Protein AF-A0A0S4XN38-F1 (afdb_monomer)

pLDDT: mean 82.98, std 20.5, range [37.0, 98.81]

Radius of gyration: 30.15 Å; Cα contacts (8 Å, |Δi|>4): 185; chains: 1; bounding box: 100×35×52 Å

Secondary structure (DSSP, 8-state):
----------------S--------------------GGGG----SSEE-HHHHHHHHHHHHHHHHHHHT--EEE-PPPTT--EEPBSS--EEEEPPGGG--SS-EEEEEESSBS--SGGGSSEEEEEEEEEPP-

Foldseek 3Di:
DDDDDPDDDDDDDDDDDDPDDDDDPPPPPPPPVPPPPVQVVQPDDQWWHGQVVQQVQQQVVVVVVCVVPVFAKDWDTFDPPDTATAAPDDWDKDWDDVVVVDPATWIKIKHCAGPDPPPVRRIDITTTGMDGDDD

Nearest PDB structures (foldseek):
  3ggr-assembly1_B  TM=5.713E-01  e=3.053E+00  Homo sapiens

Solvent-accessible surface area (backbone atoms only — not comparable to full-atom values): 8642 Å² total; per-residue (Å²): 135,90,80,83,82,88,77,89,87,80,90,82,84,80,87,90,89,87,86,87,84,91,83,80,82,78,79,78,78,76,77,73,77,74,80,66,60,81,52,74,78,35,58,60,53,95,60,36,44,19,60,34,60,51,32,51,53,44,38,54,52,38,52,51,51,20,69,75,66,78,48,55,61,44,59,47,71,49,64,85,87,68,82,49,52,17,55,76,53,78,76,44,75,46,77,48,63,74,88,73,70,59,91,60,60,32,32,29,37,30,30,82,39,28,74,42,84,53,77,83,48,22,34,53,74,43,65,26,41,45,46,72,61,84,130

Sequence (135 aa):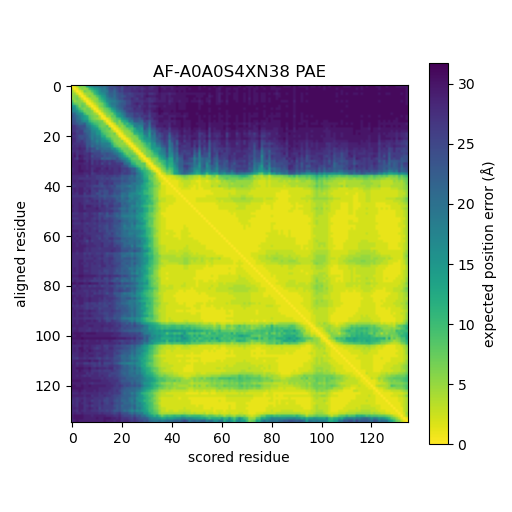
MLNLLKILQSNKTPSFLSALILLFSHSTICFSEDITDPINQWHSTTTIHGLYEIREEARKFIANQNSANHTKWVALDPNYKIIVPRCTVPLKVKWGPKSYGISQKSVLVYCTKSISTNNELKGWDVAVPVIPTKK

Mean predicted aligned error: 12.72 Å

Organism: NCBI:txid497650

Structure (mmCIF, N/CA/C/O backbone):
data_AF-A0A0S4XN38-F1
#
_entry.id   AF-A0A0S4XN38-F1
#
loop_
_atom_site.group_PDB
_atom_site.id
_atom_site.type_symbol
_atom_site.label_atom_id
_atom_site.label_alt_id
_atom_site.label_comp_id
_atom_site.label_asym_id
_atom_site.label_entity_id
_atom_site.label_seq_id
_atom_site.pdbx_PDB_ins_code
_atom_site.Cartn_x
_atom_site.Cartn_y
_atom_site.Cartn_z
_atom_site.occupancy
_atom_site.B_iso_or_equiv
_atom_site.auth_seq_id
_atom_site.auth_comp_id
_atom_site.auth_asym_id
_atom_site.auth_atom_id
_atom_site.pdbx_PDB_model_num
ATOM 1 N N . MET A 1 1 ? -80.567 -13.150 -5.066 1.00 37.31 1 MET A N 1
ATOM 2 C CA . MET A 1 1 ? -80.888 -14.224 -6.033 1.00 37.31 1 MET A CA 1
ATOM 3 C C . MET A 1 1 ? -80.381 -13.780 -7.396 1.00 37.31 1 MET A C 1
ATOM 5 O O . MET A 1 1 ? -80.858 -12.778 -7.897 1.00 37.31 1 MET A O 1
ATOM 9 N N . LEU A 1 2 ? -79.180 -14.231 -7.763 1.00 37.38 2 LEU A N 1
ATOM 10 C CA . LEU A 1 2 ? -78.930 -15.256 -8.795 1.00 37.38 2 LEU A CA 1
ATOM 11 C C . LEU A 1 2 ? -79.244 -14.795 -10.229 1.00 37.38 2 LEU A C 1
ATOM 13 O O . LEU A 1 2 ? -80.391 -14.832 -10.652 1.00 37.38 2 LEU A O 1
ATOM 17 N N . ASN A 1 3 ? -78.201 -14.407 -10.965 1.00 41.81 3 ASN A N 1
ATOM 18 C CA . ASN A 1 3 ? -77.666 -15.113 -12.146 1.00 41.81 3 ASN A CA 1
ATOM 19 C C . ASN A 1 3 ? -76.861 -14.110 -12.980 1.00 41.81 3 ASN A C 1
ATOM 21 O O . ASN A 1 3 ? -77.390 -13.126 -13.481 1.00 41.81 3 ASN A O 1
ATOM 25 N N . LEU A 1 4 ? -75.533 -14.191 -12.941 1.00 37.00 4 LEU A N 1
ATOM 26 C CA . LEU A 1 4 ? -74.716 -14.995 -13.859 1.00 37.00 4 LEU A CA 1
ATOM 27 C C . LEU A 1 4 ? -75.023 -14.737 -15.344 1.00 37.00 4 LEU A C 1
ATOM 29 O O . LEU A 1 4 ? -76.027 -15.185 -15.882 1.00 37.00 4 LEU A O 1
ATOM 33 N N . LEU A 1 5 ? -74.026 -14.124 -15.984 1.00 38.03 5 LEU A N 1
ATOM 34 C CA . LEU A 1 5 ? -73.566 -14.408 -17.340 1.00 38.03 5 LEU A CA 1
ATOM 35 C C . LEU A 1 5 ? -74.579 -14.260 -18.489 1.00 38.03 5 LEU A C 1
ATOM 37 O O . LEU A 1 5 ? -75.231 -15.209 -18.912 1.00 38.03 5 LEU A O 1
ATOM 41 N N . LYS A 1 6 ? -74.477 -13.123 -19.182 1.00 44.28 6 LYS A N 1
ATOM 42 C CA . LYS A 1 6 ? -74.342 -13.153 -20.645 1.00 44.28 6 LYS A CA 1
ATOM 43 C C . LYS A 1 6 ? -72.948 -12.662 -21.008 1.00 44.28 6 LYS A C 1
ATOM 45 O O . LYS A 1 6 ? -72.694 -11.481 -21.205 1.00 44.28 6 LYS A O 1
ATOM 50 N N . ILE A 1 7 ? -72.037 -13.623 -20.985 1.00 44.47 7 ILE A N 1
ATOM 51 C CA . ILE A 1 7 ? -70.708 -13.544 -21.570 1.00 44.47 7 ILE A CA 1
ATOM 52 C C . ILE A 1 7 ? -70.858 -13.659 -23.100 1.00 44.47 7 ILE A C 1
ATOM 54 O O . ILE A 1 7 ? -71.577 -14.529 -23.579 1.00 44.47 7 ILE A O 1
ATOM 58 N N . LEU A 1 8 ? -70.102 -12.810 -23.806 1.00 40.78 8 LEU A N 1
ATOM 59 C CA . LEU A 1 8 ? -69.636 -12.900 -25.202 1.00 40.78 8 LEU A CA 1
ATOM 60 C C . LEU A 1 8 ? -70.618 -12.638 -26.355 1.00 40.78 8 LEU A C 1
ATOM 62 O O . LEU A 1 8 ? -71.432 -13.483 -26.703 1.00 40.78 8 LEU A O 1
ATOM 66 N N . GLN A 1 9 ? -70.388 -11.491 -27.009 1.00 42.84 9 GLN A N 1
ATOM 67 C CA . GLN A 1 9 ? -70.404 -11.166 -28.454 1.00 42.84 9 GLN A CA 1
ATOM 68 C C . GLN A 1 9 ? -70.558 -9.633 -28.500 1.00 42.84 9 GLN A C 1
ATOM 70 O O . GLN A 1 9 ? -71.495 -9.109 -27.923 1.00 42.84 9 GLN A O 1
ATOM 75 N N . SER A 1 10 ? -69.701 -8.782 -29.056 1.00 41.22 10 SER A N 1
ATOM 76 C CA . SER A 1 10 ? -68.924 -8.816 -30.290 1.00 41.22 10 SER A CA 1
ATOM 77 C C . SER A 1 10 ? -68.099 -7.506 -30.265 1.00 41.22 10 SER A C 1
ATOM 79 O O . SER A 1 10 ? -68.667 -6.444 -30.056 1.00 41.22 10 SER A O 1
ATOM 81 N N . ASN A 1 11 ? -66.768 -7.559 -30.227 1.00 43.59 11 ASN A N 1
ATOM 82 C CA . ASN A 1 11 ? -65.883 -7.402 -31.387 1.00 43.59 11 ASN A CA 1
ATOM 83 C C . ASN A 1 11 ? -65.608 -5.933 -31.811 1.00 43.59 11 ASN A C 1
ATOM 85 O O . ASN A 1 11 ? -66.533 -5.183 -32.102 1.00 43.59 11 ASN A O 1
ATOM 89 N N . LYS A 1 12 ? -64.303 -5.636 -31.961 1.00 41.84 12 LYS A N 1
ATOM 90 C CA . LYS A 1 12 ? -63.635 -4.494 -32.632 1.00 41.84 12 LYS A CA 1
ATOM 91 C C . LYS A 1 12 ? -63.355 -3.206 -31.836 1.00 41.84 12 LYS A C 1
ATOM 93 O O . LYS A 1 12 ? -64.183 -2.311 -31.720 1.00 41.84 12 LYS A O 1
ATOM 98 N N . THR A 1 13 ? -62.092 -3.082 -31.423 1.00 52.50 13 THR A N 1
ATOM 99 C CA . THR A 1 13 ? -61.348 -1.813 -31.337 1.00 52.50 13 THR A CA 1
ATOM 100 C C . THR A 1 13 ? -61.073 -1.260 -32.748 1.00 52.50 13 THR A C 1
ATOM 102 O O . THR A 1 13 ? -60.995 -2.034 -33.707 1.00 52.50 13 THR A O 1
ATOM 105 N N . PRO A 1 14 ? -60.967 0.070 -32.908 1.00 48.25 14 PRO A N 1
ATOM 106 C CA . PRO A 1 14 ? -59.643 0.694 -33.087 1.00 48.25 14 PRO A CA 1
ATOM 107 C C . PRO A 1 14 ? -59.533 2.020 -32.297 1.00 48.25 14 PRO A C 1
ATOM 109 O O . PRO A 1 14 ? -60.507 2.743 -32.144 1.00 48.25 14 PRO A O 1
ATOM 112 N N . SER A 1 15 ? -58.441 2.285 -31.574 1.00 56.91 15 SER A N 1
ATOM 113 C CA . SER A 1 15 ? -57.130 2.778 -32.041 1.00 56.91 15 SER A CA 1
ATOM 114 C C . SER A 1 15 ? -57.186 4.150 -32.723 1.00 56.91 15 SER A C 1
ATOM 116 O O . SER A 1 15 ? -57.952 4.337 -33.658 1.00 56.91 15 SER A O 1
ATOM 118 N N . PHE A 1 16 ? -56.261 5.025 -32.305 1.00 49.41 16 PHE A N 1
ATOM 119 C CA . PHE A 1 16 ? -55.957 6.382 -32.785 1.00 49.41 16 PHE A CA 1
ATOM 120 C C . PHE A 1 16 ? -56.792 7.515 -32.184 1.00 49.41 16 PHE A C 1
ATOM 122 O O . PHE A 1 16 ? -57.755 7.946 -32.793 1.00 49.41 16 PHE A O 1
ATOM 129 N N . LEU A 1 17 ? -56.375 8.033 -31.022 1.00 46.41 17 LEU A N 1
ATOM 130 C CA . LEU A 1 17 ? -56.256 9.478 -30.733 1.00 46.41 17 LEU A CA 1
ATOM 131 C C . LEU A 1 17 ? -55.834 9.679 -29.261 1.00 46.41 17 LEU A C 1
ATOM 133 O O . LEU A 1 17 ? -56.613 10.129 -28.433 1.00 46.41 17 LEU A O 1
ATOM 137 N N . SER A 1 18 ? -54.611 9.300 -28.878 1.00 49.62 18 SER A N 1
ATOM 138 C CA . SER A 1 18 ? -54.075 9.725 -27.568 1.00 49.62 18 SER A CA 1
ATOM 139 C C . SER A 1 18 ? -52.553 9.604 -27.488 1.00 49.62 18 SER A C 1
ATOM 141 O O . SER A 1 18 ? -52.013 9.029 -26.548 1.00 49.62 18 SER A O 1
ATOM 143 N N . ALA A 1 19 ? -51.844 10.104 -28.497 1.00 52.03 19 ALA A N 1
ATOM 144 C CA . ALA A 1 19 ? -50.383 10.093 -28.515 1.00 52.03 19 ALA A CA 1
ATOM 145 C C . ALA A 1 19 ? -49.841 11.436 -29.016 1.00 52.03 19 ALA A C 1
ATOM 147 O O . ALA A 1 19 ? -49.197 11.494 -30.056 1.00 52.03 19 ALA A O 1
ATOM 148 N N . LEU A 1 20 ? -50.151 12.537 -28.322 1.00 52.25 20 LEU A N 1
ATOM 149 C CA . LEU A 1 20 ? -49.486 13.816 -28.599 1.00 52.25 20 LEU A CA 1
ATOM 150 C C . LEU A 1 20 ? -49.483 14.787 -27.413 1.00 52.25 20 LEU A C 1
ATOM 152 O O . LEU A 1 20 ? -49.691 15.978 -27.588 1.00 52.25 20 LEU A O 1
ATOM 156 N N . ILE A 1 21 ? -49.263 14.307 -26.192 1.00 53.97 21 ILE A N 1
ATOM 157 C CA . ILE A 1 21 ? -48.894 15.181 -25.071 1.00 53.97 21 ILE A CA 1
ATOM 158 C C . ILE A 1 21 ? -47.931 14.364 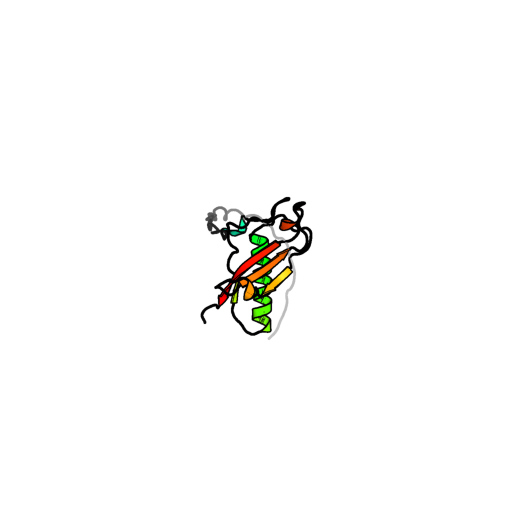-24.219 1.00 53.97 21 ILE A C 1
ATOM 160 O O . ILE A 1 21 ? -48.370 13.368 -23.663 1.00 53.97 21 ILE A O 1
ATOM 164 N N . LEU A 1 22 ? -46.641 14.723 -24.226 1.00 50.19 22 LEU A N 1
ATOM 165 C CA . LEU A 1 22 ? -45.573 14.418 -23.245 1.00 50.19 22 LEU A CA 1
ATOM 166 C C . LEU A 1 22 ? -44.193 14.549 -23.931 1.00 50.19 22 LEU A C 1
ATOM 168 O O . LEU A 1 22 ? -43.405 13.613 -24.004 1.00 50.19 22 LEU A O 1
ATOM 172 N N . LEU A 1 23 ? -43.891 15.734 -24.458 1.00 54.00 23 LEU A N 1
ATOM 173 C CA . LEU A 1 23 ? -42.518 16.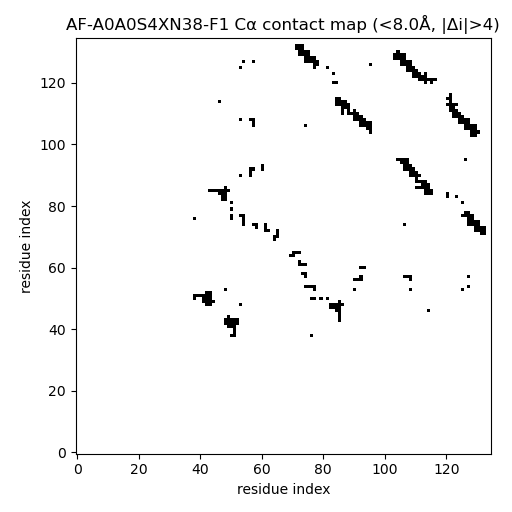173 -24.717 1.00 54.00 23 LEU A CA 1
ATOM 174 C C . LEU A 1 23 ? -42.351 17.473 -23.922 1.00 54.00 23 LEU A C 1
ATOM 176 O O . LEU A 1 23 ? -43.288 18.262 -23.907 1.00 54.00 23 LEU A O 1
ATOM 180 N N . PHE A 1 24 ? -41.207 17.656 -23.254 1.00 51.81 24 PHE A N 1
ATOM 181 C CA . PHE A 1 24 ? -40.849 18.721 -22.289 1.00 51.81 24 PHE A CA 1
ATOM 182 C C . PHE A 1 24 ? -40.833 18.346 -20.794 1.00 51.81 24 PHE A C 1
ATOM 184 O O . PHE A 1 24 ? -41.119 19.175 -19.931 1.00 51.81 24 PHE A O 1
ATOM 191 N N . SER A 1 25 ? -40.347 17.152 -20.443 1.00 57.09 25 SER A N 1
ATOM 192 C CA . SER A 1 25 ? -39.589 17.017 -19.191 1.00 57.09 25 SER A CA 1
ATOM 193 C C . SER A 1 25 ? -38.224 17.687 -19.381 1.00 57.09 25 SER A C 1
ATOM 195 O O . SER A 1 25 ? -37.350 17.149 -20.061 1.00 57.09 25 SER A O 1
ATOM 197 N N . HIS A 1 26 ? -38.068 18.887 -18.823 1.00 52.78 26 HIS A N 1
ATOM 198 C CA . HIS A 1 26 ? -36.791 19.585 -18.736 1.00 52.78 26 HIS A CA 1
ATOM 199 C C . HIS A 1 26 ? -35.816 18.710 -17.949 1.00 52.78 26 HIS A C 1
ATOM 201 O O . HIS A 1 26 ? -35.968 18.518 -16.744 1.00 52.78 26 HIS A O 1
ATOM 207 N N . SER A 1 27 ? -34.828 18.150 -18.638 1.00 61.00 27 SER A N 1
ATOM 208 C CA . SER A 1 27 ? -33.694 17.485 -18.017 1.00 61.00 27 SER A CA 1
ATOM 209 C C . SER A 1 27 ? -32.881 18.530 -17.257 1.00 61.00 27 SER A C 1
ATOM 211 O O . SER A 1 27 ? -32.031 19.208 -17.832 1.00 61.00 27 SER A O 1
ATOM 213 N N . THR A 1 28 ? -33.143 18.682 -15.960 1.00 59.56 28 THR A N 1
ATOM 214 C CA . THR A 1 28 ? -32.186 19.292 -15.040 1.00 59.56 28 THR A CA 1
ATOM 215 C C . THR A 1 28 ? -30.988 18.354 -14.974 1.00 59.56 28 THR A C 1
ATOM 217 O O . THR A 1 28 ? -31.018 17.346 -14.268 1.00 59.56 28 THR A O 1
ATOM 220 N N . ILE A 1 29 ? -29.951 18.645 -15.760 1.00 63.12 29 ILE A N 1
ATOM 221 C CA . ILE A 1 29 ? -28.648 18.004 -15.603 1.00 63.12 29 ILE A CA 1
ATOM 222 C C . ILE A 1 29 ? -28.109 18.510 -14.267 1.00 63.12 29 ILE A C 1
ATOM 224 O O . ILE A 1 29 ? -27.554 19.602 -14.173 1.00 63.12 29 ILE A O 1
ATOM 228 N N . CYS A 1 30 ? -28.354 17.750 -13.203 1.00 67.81 30 CYS A N 1
ATOM 229 C CA . CYS A 1 30 ? -27.647 17.939 -11.953 1.00 67.81 30 CYS A CA 1
ATOM 230 C C . CYS A 1 30 ? -26.219 17.447 -12.208 1.00 67.81 30 CYS A C 1
ATOM 232 O O . CYS A 1 30 ? -25.946 16.253 -12.123 1.00 67.81 30 CYS A O 1
ATOM 234 N N . PHE A 1 31 ? -25.320 18.349 -12.610 1.00 60.84 31 PHE A N 1
ATOM 235 C CA . PHE A 1 31 ? -23.891 18.100 -12.471 1.00 60.84 31 PHE A CA 1
ATOM 236 C C . PHE A 1 31 ? -23.600 18.122 -10.969 1.00 60.84 31 PHE A C 1
ATOM 238 O O . PHE A 1 31 ? -23.316 19.169 -10.396 1.00 60.84 31 PHE A O 1
ATOM 245 N N . SER 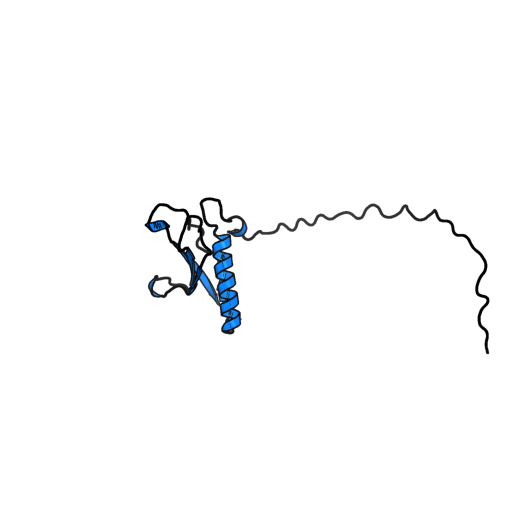A 1 32 ? -23.739 16.974 -10.304 1.00 63.44 32 SER A N 1
ATOM 246 C CA . SER A 1 32 ? -22.994 16.753 -9.073 1.00 63.44 32 SER A CA 1
ATOM 247 C C . SER A 1 32 ? -21.530 16.733 -9.490 1.00 63.44 32 SER A C 1
ATOM 249 O O . SER A 1 32 ? -21.082 15.778 -10.125 1.00 63.44 32 SER A O 1
ATOM 251 N N . GLU A 1 33 ? -20.817 17.821 -9.227 1.00 58.94 33 GLU A N 1
ATOM 252 C CA . GLU A 1 33 ? -19.365 17.842 -9.305 1.00 58.94 33 GLU A CA 1
ATOM 253 C C . GLU A 1 33 ? -18.888 16.815 -8.275 1.00 58.94 33 GLU A C 1
ATOM 255 O O . GLU A 1 33 ? -18.945 17.044 -7.066 1.00 58.94 33 GLU A O 1
ATOM 260 N N . ASP A 1 34 ? -18.583 15.608 -8.753 1.00 63.09 34 ASP A N 1
ATOM 261 C CA . ASP A 1 34 ? -17.998 14.567 -7.927 1.00 63.09 34 ASP A CA 1
ATOM 262 C C . ASP A 1 34 ? -16.668 15.141 -7.450 1.00 63.09 34 ASP A C 1
ATOM 264 O O . ASP A 1 34 ? -15.745 15.329 -8.246 1.00 63.09 34 ASP A O 1
ATOM 268 N N . ILE A 1 35 ? -16.587 15.512 -6.168 1.00 61.81 35 ILE A N 1
ATOM 269 C CA . ILE A 1 35 ? -15.309 15.813 -5.532 1.00 61.81 35 ILE A CA 1
ATOM 270 C C . ILE A 1 35 ? -14.592 14.471 -5.473 1.00 61.81 35 ILE A C 1
ATOM 272 O O . ILE A 1 35 ? -14.643 13.753 -4.473 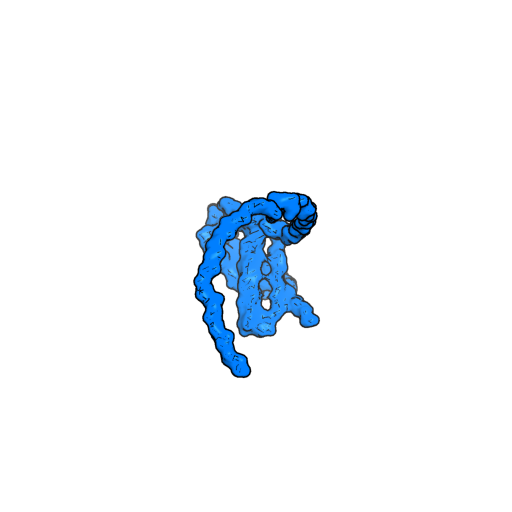1.00 61.81 35 ILE A O 1
ATOM 276 N N . THR A 1 36 ? -13.967 14.102 -6.588 1.00 73.69 36 THR A N 1
ATOM 277 C CA . THR A 1 36 ? -13.175 12.893 -6.684 1.00 73.69 36 THR A CA 1
ATOM 278 C C . THR A 1 36 ? -12.072 13.021 -5.651 1.00 73.69 36 THR A C 1
ATOM 280 O O . THR A 1 36 ? -11.262 13.947 -5.714 1.00 73.69 36 THR A O 1
ATOM 283 N N . ASP A 1 37 ? -12.073 12.107 -4.685 1.00 87.81 37 ASP A N 1
ATOM 284 C CA . ASP A 1 37 ? -11.006 11.940 -3.706 1.00 87.81 37 ASP A CA 1
ATOM 285 C C . ASP A 1 37 ? -9.640 12.097 -4.411 1.00 87.81 37 ASP A C 1
ATOM 287 O O . ASP A 1 37 ? -9.375 11.344 -5.355 1.00 87.81 37 ASP A O 1
ATOM 291 N N . PRO A 1 38 ? -8.796 13.082 -4.029 1.00 89.00 38 PRO A N 1
ATOM 292 C CA . PRO A 1 38 ? -7.627 13.482 -4.813 1.00 89.00 38 PRO A CA 1
ATOM 293 C C . PRO A 1 38 ? -6.652 12.356 -5.131 1.00 89.00 38 PRO A C 1
ATOM 295 O O . PRO A 1 38 ? -5.885 12.476 -6.088 1.00 89.00 38 PRO A O 1
ATOM 298 N N . ILE A 1 39 ? -6.651 11.272 -4.350 1.00 93.44 39 ILE A N 1
ATOM 299 C CA . ILE A 1 39 ? -5.787 10.124 -4.609 1.00 93.44 39 ILE A CA 1
ATOM 300 C C . ILE A 1 39 ? -6.298 9.223 -5.745 1.00 93.44 39 ILE A C 1
ATOM 302 O O . ILE A 1 39 ? -5.514 8.459 -6.301 1.00 93.44 39 ILE A O 1
ATOM 306 N N . ASN A 1 40 ? -7.574 9.319 -6.134 1.00 93.00 40 ASN A N 1
ATOM 307 C CA . ASN A 1 40 ? -8.172 8.494 -7.191 1.00 93.00 40 ASN A CA 1
ATOM 308 C C . ASN A 1 40 ? -7.530 8.729 -8.564 1.00 93.00 40 ASN A C 1
ATOM 310 O O . ASN A 1 40 ? -7.609 7.870 -9.425 1.00 93.00 40 ASN A O 1
ATOM 314 N N . GLN A 1 41 ? -6.851 9.855 -8.784 1.00 92.88 41 GLN A N 1
ATOM 315 C CA . GLN A 1 41 ? -6.093 10.076 -10.024 1.00 92.88 41 GLN A CA 1
ATOM 316 C C . GLN A 1 41 ? -4.716 9.380 -10.033 1.00 92.88 41 GLN A C 1
ATOM 318 O O . GLN A 1 41 ? -4.082 9.281 -11.081 1.00 92.88 41 GLN A O 1
ATOM 323 N N . TRP A 1 42 ? -4.224 8.894 -8.887 1.00 95.69 42 TRP A N 1
ATOM 324 C CA . TRP A 1 42 ? -2.868 8.350 -8.728 1.00 95.69 42 TRP A CA 1
ATOM 325 C C . TRP A 1 42 ? -2.838 6.830 -8.904 1.00 95.69 42 TRP A C 1
ATOM 327 O O . TRP A 1 42 ? -2.372 6.092 -8.028 1.00 95.69 42 TRP A O 1
ATOM 337 N N . HIS A 1 43 ? -3.351 6.371 -10.043 1.00 97.81 43 HIS A N 1
ATOM 338 C CA . HIS A 1 43 ? -3.325 4.968 -10.440 1.00 97.81 43 HIS A CA 1
ATOM 339 C C . HIS A 1 43 ? -1.946 4.519 -10.918 1.00 97.81 43 HIS A C 1
ATOM 341 O O . HIS A 1 43 ? -1.119 5.300 -11.395 1.00 97.81 43 HIS A O 1
ATOM 347 N N . SER A 1 44 ? -1.707 3.218 -10.803 1.00 98.31 44 SER A N 1
ATOM 348 C CA . SER A 1 44 ? -0.489 2.588 -11.295 1.00 98.31 44 SER A CA 1
ATOM 349 C C . SER A 1 44 ? -0.299 2.791 -12.795 1.00 98.31 44 SER A C 1
ATOM 351 O O . SER A 1 44 ? -1.220 2.600 -13.586 1.00 98.31 44 SER A O 1
ATOM 353 N N . THR A 1 45 ? 0.937 3.074 -13.192 1.00 98.06 45 THR A N 1
ATOM 354 C CA . THR A 1 45 ? 1.356 3.088 -14.595 1.00 98.06 45 THR A CA 1
ATOM 355 C C . THR A 1 45 ? 2.139 1.816 -14.921 1.00 98.06 45 THR A C 1
ATOM 357 O O . THR A 1 45 ? 2.267 0.897 -14.104 1.00 98.06 45 THR A O 1
ATOM 360 N N . THR A 1 46 ? 2.695 1.747 -16.130 1.00 97.62 46 THR A N 1
ATOM 361 C CA . THR A 1 46 ? 3.608 0.666 -16.518 1.00 97.62 46 THR A CA 1
ATOM 362 C C . THR A 1 46 ? 4.876 0.640 -15.663 1.00 97.62 46 THR A C 1
ATOM 364 O O . THR A 1 46 ? 5.443 -0.434 -15.470 1.00 97.62 46 THR A O 1
ATOM 367 N N . THR A 1 47 ? 5.308 1.787 -15.121 1.00 97.44 47 THR A N 1
ATOM 368 C CA . THR A 1 47 ? 6.585 1.914 -14.404 1.00 97.44 47 THR A CA 1
ATOM 369 C C . THR A 1 47 ? 6.469 2.274 -12.930 1.00 97.44 47 THR A C 1
ATOM 371 O O . THR A 1 47 ? 7.342 1.906 -12.143 1.00 97.44 47 THR A O 1
ATOM 374 N N . ILE A 1 48 ? 5.390 2.937 -12.525 1.00 98.06 48 ILE A N 1
ATOM 375 C CA . ILE A 1 48 ? 5.185 3.426 -11.160 1.00 98.06 48 ILE A CA 1
ATOM 376 C C . ILE A 1 48 ? 3.996 2.696 -10.545 1.00 98.06 48 ILE A C 1
ATOM 378 O O . ILE A 1 48 ? 2.975 2.478 -11.199 1.00 98.06 48 ILE A O 1
ATOM 382 N N . HIS A 1 49 ? 4.124 2.298 -9.282 1.00 98.56 49 HIS A N 1
ATOM 383 C CA . HIS A 1 49 ? 2.986 1.784 -8.535 1.00 98.56 49 HIS A CA 1
ATOM 384 C C . HIS A 1 49 ? 2.178 2.949 -7.954 1.00 98.56 49 HIS A C 1
ATOM 386 O O . HIS A 1 49 ? 2.735 3.836 -7.311 1.00 98.56 49 HIS A O 1
ATOM 392 N N . GLY A 1 50 ? 0.875 2.942 -8.205 1.00 98.25 50 GLY A N 1
ATOM 393 C CA . GLY A 1 50 ? -0.034 4.015 -7.839 1.00 98.25 50 GLY A CA 1
ATOM 394 C C . GLY A 1 50 ? -0.307 4.065 -6.344 1.00 98.25 50 GLY A C 1
ATOM 395 O O . GLY A 1 50 ? -0.396 3.043 -5.656 1.00 98.25 50 GLY A O 1
ATOM 396 N N . LEU A 1 51 ? -0.458 5.288 -5.842 1.00 98.31 51 LEU A N 1
ATOM 397 C CA . LEU A 1 51 ? -0.817 5.546 -4.452 1.00 98.31 51 LEU A CA 1
ATOM 398 C C . LEU A 1 51 ? -2.248 5.090 -4.147 1.00 98.31 51 LEU A C 1
ATOM 400 O O . LEU A 1 51 ? -2.520 4.666 -3.022 1.00 98.31 51 LEU A O 1
ATOM 404 N N . TYR A 1 52 ? -3.130 5.114 -5.153 1.00 97.88 52 TYR A N 1
ATOM 405 C CA . TYR A 1 52 ? -4.480 4.573 -5.042 1.00 97.88 52 TYR A CA 1
ATOM 406 C C . TYR A 1 52 ? -4.450 3.089 -4.656 1.00 97.88 52 TYR A C 1
ATOM 408 O O . TYR A 1 52 ? -5.014 2.709 -3.631 1.00 97.88 52 TYR A O 1
ATOM 416 N N . GLU A 1 53 ? -3.733 2.248 -5.412 1.00 98.56 53 GLU A N 1
ATOM 417 C CA . GLU A 1 53 ? -3.697 0.807 -5.134 1.00 98.56 53 GLU A CA 1
ATOM 418 C C . GLU A 1 53 ? -3.040 0.494 -3.781 1.00 98.56 53 GLU A C 1
ATOM 420 O O . GLU A 1 53 ? -3.490 -0.404 -3.069 1.00 98.56 53 GLU A O 1
ATOM 425 N N . ILE A 1 54 ? -2.029 1.274 -3.378 1.00 98.69 54 ILE A N 1
ATOM 426 C CA . ILE A 1 54 ? -1.419 1.163 -2.044 1.00 98.69 54 ILE A CA 1
ATOM 427 C C . ILE A 1 54 ? -2.454 1.431 -0.946 1.00 98.69 54 ILE A C 1
ATOM 429 O O . ILE A 1 54 ? -2.551 0.663 0.016 1.00 98.69 54 ILE A O 1
ATOM 433 N N . ARG A 1 55 ? -3.248 2.500 -1.078 1.00 98.31 55 ARG A N 1
ATOM 434 C CA . ARG A 1 55 ? -4.288 2.835 -0.100 1.00 98.31 55 ARG A CA 1
ATOM 435 C C . ARG A 1 55 ? -5.371 1.766 -0.033 1.00 98.31 55 ARG A C 1
ATOM 437 O O . ARG A 1 55 ? -5.799 1.408 1.063 1.00 98.31 55 ARG A O 1
ATOM 444 N N . GLU A 1 56 ? -5.800 1.242 -1.175 1.00 98.56 56 GLU A N 1
ATOM 445 C CA . GLU A 1 56 ? -6.851 0.225 -1.218 1.00 98.56 56 GLU A CA 1
ATOM 446 C C . GLU A 1 56 ? -6.419 -1.075 -0.526 1.00 98.56 56 GLU A C 1
ATOM 448 O O . GLU A 1 56 ? -7.201 -1.663 0.220 1.00 98.56 56 GLU A O 1
ATOM 453 N N . GLU A 1 57 ? -5.158 -1.489 -0.659 1.00 98.81 57 GLU A N 1
ATOM 454 C CA . GLU A 1 57 ? -4.630 -2.639 0.086 1.00 98.81 57 GLU A CA 1
ATOM 455 C C . GLU A 1 57 ? -4.566 -2.382 1.601 1.00 98.81 57 GLU A C 1
ATOM 457 O O . GLU A 1 57 ? -4.939 -3.246 2.402 1.00 98.81 57 GLU A O 1
ATOM 462 N N . ALA A 1 58 ? -4.188 -1.170 2.021 1.00 98.56 58 ALA A N 1
ATOM 463 C CA . ALA A 1 58 ? -4.250 -0.787 3.431 1.00 98.56 58 ALA A CA 1
ATOM 464 C C . ALA A 1 58 ? -5.694 -0.780 3.968 1.00 98.56 58 ALA A C 1
ATOM 466 O O . ALA A 1 58 ? -5.946 -1.278 5.069 1.00 98.56 58 ALA A O 1
ATOM 467 N N . ARG A 1 59 ? -6.660 -0.272 3.191 1.00 98.50 59 ARG A N 1
ATOM 468 C CA . ARG A 1 59 ? -8.089 -0.261 3.545 1.00 98.50 59 ARG A CA 1
ATOM 469 C C . ARG A 1 59 ? -8.653 -1.668 3.685 1.00 98.50 59 ARG A C 1
ATOM 471 O O . ARG A 1 59 ? -9.296 -1.947 4.695 1.00 98.50 59 ARG A O 1
ATOM 478 N N . LYS A 1 60 ? -8.368 -2.566 2.737 1.00 98.75 60 LYS A N 1
ATOM 479 C CA . LYS A 1 60 ? -8.770 -3.983 2.814 1.00 98.75 60 LYS A CA 1
ATOM 480 C C . LYS A 1 60 ? -8.229 -4.643 4.078 1.00 98.75 60 LYS A C 1
ATOM 482 O O . LYS A 1 60 ? -8.974 -5.295 4.809 1.00 98.75 60 LYS A O 1
ATOM 487 N N . PHE A 1 61 ? -6.947 -4.433 4.379 1.00 98.56 61 PHE A N 1
ATOM 488 C CA . PHE A 1 61 ? -6.344 -4.951 5.603 1.00 98.56 61 PHE A CA 1
ATOM 489 C C . PHE A 1 61 ? -7.044 -4.410 6.853 1.00 98.56 61 PHE A C 1
ATOM 491 O O . PHE A 1 61 ? -7.406 -5.187 7.735 1.00 98.56 61 PHE A O 1
ATOM 498 N N . ILE A 1 62 ? -7.291 -3.100 6.926 1.00 98.38 62 ILE A N 1
ATOM 499 C CA . ILE A 1 62 ? -7.959 -2.483 8.075 1.00 98.38 62 ILE A CA 1
ATOM 500 C C . ILE A 1 62 ? -9.409 -2.935 8.227 1.00 98.38 62 ILE A C 1
ATOM 502 O O . ILE A 1 62 ? -9.828 -3.202 9.351 1.00 98.38 62 ILE A O 1
ATOM 506 N N . ALA A 1 63 ? -10.153 -3.109 7.136 1.00 98.38 63 ALA A N 1
ATOM 507 C CA . ALA A 1 63 ? -11.499 -3.673 7.183 1.00 98.38 63 ALA A CA 1
ATOM 508 C C . ALA A 1 63 ? -11.496 -5.067 7.836 1.00 98.38 63 ALA A C 1
ATOM 510 O O . ALA A 1 63 ? -12.272 -5.322 8.760 1.00 98.38 63 ALA A O 1
ATOM 511 N N . ASN A 1 64 ? -10.547 -5.925 7.449 1.00 98.38 64 ASN A N 1
ATOM 512 C CA . ASN A 1 64 ? -10.384 -7.248 8.050 1.00 98.38 64 ASN A CA 1
ATOM 513 C C . ASN A 1 64 ? -9.998 -7.163 9.537 1.00 98.38 64 ASN A C 1
ATOM 515 O O . ASN A 1 64 ? -10.568 -7.873 10.362 1.00 98.38 64 ASN A O 1
ATOM 519 N N . GLN A 1 65 ? -9.072 -6.271 9.907 1.00 97.88 65 GLN A N 1
ATOM 520 C CA . GLN A 1 65 ? -8.671 -6.070 11.308 1.00 97.88 65 GLN A CA 1
ATOM 521 C C . GLN A 1 65 ? -9.817 -5.536 12.177 1.00 97.88 65 GLN A C 1
ATOM 523 O O . GLN A 1 65 ? -9.953 -5.941 13.334 1.00 97.88 65 GLN A O 1
ATOM 528 N N . ASN A 1 66 ? -10.641 -4.643 11.632 1.00 97.44 66 ASN A N 1
ATOM 529 C CA . ASN A 1 66 ? -11.815 -4.105 12.307 1.00 97.44 66 ASN A CA 1
ATOM 530 C C . ASN A 1 66 ? -12.848 -5.204 12.556 1.00 97.44 66 ASN A C 1
ATOM 532 O O . ASN A 1 66 ? -13.308 -5.350 13.687 1.00 97.44 66 ASN A O 1
ATOM 536 N N . SER A 1 67 ? -13.144 -6.007 11.529 1.00 97.81 67 SER A N 1
ATOM 537 C CA . SER A 1 67 ? -14.080 -7.129 11.629 1.00 97.81 67 SER A CA 1
ATOM 538 C C . SER A 1 67 ? -13.606 -8.188 12.624 1.00 97.81 67 SER A C 1
ATOM 540 O O . SER A 1 67 ? -14.397 -8.653 13.435 1.00 97.81 67 SER A O 1
ATOM 542 N N . ALA A 1 68 ? -12.325 -8.564 12.581 1.00 97.75 68 ALA A N 1
ATOM 543 C CA . ALA A 1 68 ? -11.783 -9.636 13.414 1.00 97.75 68 ALA A CA 1
ATOM 544 C C . ALA A 1 68 ? -11.640 -9.247 14.894 1.00 97.75 68 ALA A C 1
ATOM 546 O O . ALA A 1 68 ? -11.781 -10.095 15.766 1.00 97.75 68 ALA A O 1
ATOM 547 N 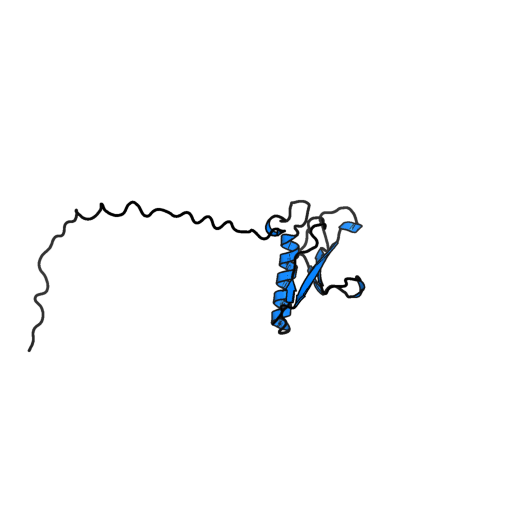N . ASN A 1 69 ? -11.349 -7.974 15.181 1.00 96.88 69 ASN A N 1
ATOM 548 C CA . ASN A 1 69 ? -11.002 -7.527 16.535 1.00 96.88 69 ASN A CA 1
ATOM 549 C C . ASN A 1 69 ? -12.039 -6.586 17.164 1.00 96.88 69 ASN A C 1
ATOM 551 O O . ASN A 1 69 ? -11.755 -5.979 18.196 1.00 96.88 69 ASN A O 1
ATOM 555 N N . HIS A 1 70 ? -13.197 -6.388 16.526 1.00 95.50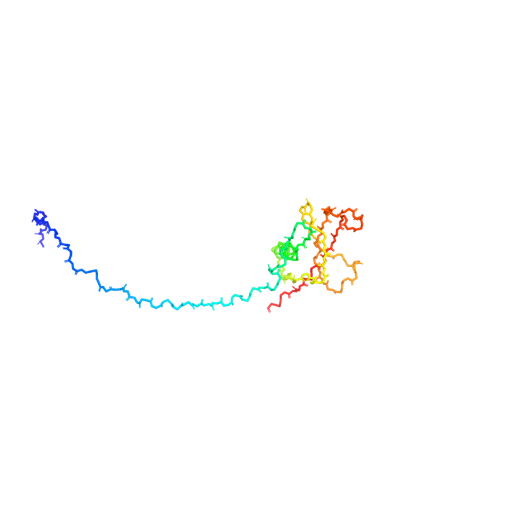 70 HIS A N 1
ATOM 556 C CA . HIS A 1 70 ? -14.203 -5.398 16.935 1.00 95.50 70 HIS A CA 1
ATOM 557 C C . HIS A 1 70 ? -13.613 -3.993 17.158 1.00 95.50 70 HIS A C 1
ATOM 559 O O . HIS A 1 70 ? -13.996 -3.258 18.072 1.00 95.50 70 HIS A O 1
ATOM 565 N N . THR A 1 71 ? -12.650 -3.617 16.314 1.00 95.19 71 THR A N 1
ATOM 566 C CA . THR A 1 71 ? -12.015 -2.295 16.347 1.00 95.19 71 THR A CA 1
ATOM 567 C C . THR A 1 71 ? -12.604 -1.377 15.283 1.00 95.19 71 THR A C 1
ATOM 569 O O . THR A 1 71 ? -13.357 -1.810 14.413 1.00 95.19 71 THR A O 1
ATOM 572 N N . LYS A 1 72 ? -12.289 -0.081 15.368 1.00 95.94 72 LYS A N 1
ATOM 573 C CA . LYS A 1 72 ? -12.699 0.907 14.370 1.00 95.94 72 LYS A CA 1
ATOM 574 C C . LYS A 1 72 ? -11.521 1.792 13.979 1.00 95.94 72 LYS A C 1
ATOM 576 O O . LYS A 1 72 ? -11.328 2.874 14.528 1.00 95.94 72 LYS A O 1
ATOM 581 N N . TRP A 1 73 ? -10.708 1.295 13.062 1.00 96.88 73 TRP A N 1
ATOM 582 C CA . TRP A 1 73 ? -9.619 2.037 12.437 1.00 96.88 73 TRP A CA 1
ATOM 583 C C . TRP A 1 73 ? -10.013 2.484 11.034 1.00 96.88 73 TRP A C 1
ATOM 585 O O . TRP A 1 73 ? -10.769 1.798 10.348 1.00 96.88 73 TRP A O 1
ATOM 595 N N . VAL A 1 74 ? -9.455 3.604 10.592 1.00 97.25 74 VAL A N 1
ATOM 596 C CA . VAL A 1 74 ? -9.524 4.067 9.203 1.00 97.25 74 VAL A CA 1
ATOM 597 C C . VAL A 1 74 ? -8.105 4.222 8.683 1.00 97.25 74 VAL A C 1
ATOM 599 O O . VAL A 1 74 ? -7.270 4.839 9.345 1.00 97.25 74 VAL A O 1
ATOM 602 N N . ALA A 1 75 ? -7.842 3.642 7.511 1.00 97.25 75 ALA A N 1
ATOM 603 C CA . ALA A 1 75 ? -6.627 3.904 6.752 1.00 97.25 75 ALA A CA 1
ATOM 604 C C . ALA A 1 75 ? -6.751 5.248 6.033 1.00 97.25 75 ALA A C 1
ATOM 606 O O . ALA A 1 75 ? -7.737 5.490 5.333 1.00 97.25 75 ALA A O 1
ATOM 607 N N . LEU A 1 76 ? -5.754 6.104 6.242 1.00 96.25 76 LEU A N 1
ATOM 608 C CA . LEU A 1 76 ? -5.614 7.386 5.562 1.00 96.25 76 LEU A CA 1
ATOM 609 C C . LEU A 1 76 ? -4.895 7.198 4.220 1.00 96.25 76 LEU A C 1
ATOM 611 O O . LEU A 1 76 ? -4.666 6.074 3.769 1.00 96.25 76 LEU A O 1
ATOM 615 N N . ASP A 1 77 ? -4.529 8.304 3.585 1.00 96.38 77 ASP A N 1
ATOM 616 C CA . ASP A 1 77 ? -3.708 8.272 2.383 1.00 96.38 77 ASP A CA 1
ATOM 617 C C . ASP A 1 77 ? -2.232 7.992 2.716 1.00 96.38 77 ASP A C 1
ATOM 619 O O . ASP A 1 77 ? -1.730 8.445 3.754 1.00 96.38 77 ASP A O 1
ATOM 623 N N . PRO A 1 78 ? -1.498 7.276 1.844 1.00 95.75 78 PRO A N 1
ATOM 624 C CA . PRO A 1 78 ? -0.041 7.268 1.880 1.00 95.75 78 PRO A CA 1
ATOM 625 C C . PRO A 1 78 ? 0.523 8.683 1.682 1.00 95.75 78 PRO A C 1
ATOM 627 O O . PRO A 1 78 ? -0.138 9.594 1.185 1.00 95.75 78 PRO A O 1
ATOM 630 N N . ASN A 1 79 ? 1.797 8.871 2.027 1.00 94.38 79 ASN A N 1
ATOM 631 C CA . ASN A 1 79 ? 2.485 10.124 1.738 1.00 94.38 79 ASN A CA 1
ATOM 632 C C . ASN A 1 79 ? 2.572 10.347 0.215 1.00 94.38 79 ASN A C 1
ATOM 634 O O . ASN A 1 79 ? 3.230 9.586 -0.490 1.00 94.38 79 ASN A O 1
ATOM 638 N N . TYR A 1 80 ? 1.965 11.432 -0.270 1.00 95.25 80 TYR A N 1
ATOM 639 C CA . TYR A 1 80 ? 1.905 11.805 -1.689 1.00 95.25 80 TYR A CA 1
ATOM 640 C C . TYR A 1 80 ? 3.270 12.082 -2.339 1.00 95.25 80 TYR A C 1
ATOM 642 O O . TYR A 1 80 ? 3.368 12.171 -3.558 1.00 95.25 80 TYR A O 1
ATOM 650 N N . LYS A 1 81 ? 4.341 12.208 -1.546 1.00 95.00 81 LYS A N 1
ATOM 651 C CA . LYS A 1 81 ? 5.718 12.354 -2.044 1.00 95.00 81 LYS A CA 1
ATOM 652 C C . LYS A 1 81 ? 6.383 11.017 -2.382 1.00 95.00 81 LYS A C 1
ATOM 654 O O . LYS A 1 81 ? 7.514 11.010 -2.862 1.00 95.00 81 LYS A O 1
ATOM 659 N N . ILE A 1 82 ? 5.732 9.894 -2.084 1.00 94.12 82 ILE A N 1
ATOM 660 C CA . ILE A 1 82 ? 6.277 8.565 -2.345 1.00 94.12 82 ILE A CA 1
ATOM 661 C C . ILE A 1 82 ? 6.113 8.227 -3.824 1.00 94.12 82 ILE A C 1
ATOM 663 O O . ILE A 1 82 ? 5.016 8.274 -4.371 1.00 94.12 82 ILE A O 1
ATOM 667 N N . ILE A 1 83 ? 7.216 7.814 -4.444 1.00 96.62 83 ILE A N 1
ATOM 668 C CA . ILE A 1 83 ? 7.240 7.236 -5.785 1.00 96.62 83 ILE A CA 1
ATOM 669 C C . ILE A 1 83 ? 7.988 5.914 -5.676 1.00 96.62 83 ILE A C 1
ATOM 671 O O . ILE A 1 83 ? 9.148 5.882 -5.268 1.00 96.62 83 ILE A O 1
ATOM 675 N N . VAL A 1 84 ? 7.318 4.821 -6.028 1.00 97.81 84 VAL A N 1
ATOM 676 C CA . VAL A 1 84 ? 7.888 3.471 -5.982 1.00 97.81 84 VAL A CA 1
ATOM 677 C C . VAL A 1 84 ? 7.696 2.764 -7.325 1.00 97.81 84 VAL A C 1
ATOM 679 O O . VAL A 1 84 ? 6.681 2.981 -7.997 1.00 97.81 84 VAL A O 1
ATOM 682 N N . PRO A 1 85 ? 8.638 1.902 -7.748 1.00 98.38 85 PRO A N 1
ATOM 683 C CA . PRO A 1 85 ? 8.495 1.183 -9.007 1.00 98.38 85 PRO A CA 1
ATOM 684 C C . PRO A 1 85 ? 7.300 0.225 -8.983 1.00 98.38 85 PRO A C 1
ATOM 686 O O . PRO A 1 85 ? 6.971 -0.359 -7.945 1.00 98.38 85 PRO A O 1
ATOM 689 N N . ARG A 1 86 ? 6.687 -0.003 -10.149 1.00 98.50 86 ARG A N 1
ATOM 690 C CA . ARG A 1 86 ? 5.558 -0.927 -10.314 1.00 98.50 86 ARG A CA 1
ATOM 691 C C . ARG A 1 86 ? 5.901 -2.305 -9.742 1.00 98.50 86 ARG A C 1
ATOM 693 O O . ARG A 1 86 ? 6.902 -2.921 -10.110 1.00 98.50 86 ARG A O 1
ATOM 700 N N . CYS A 1 87 ? 5.067 -2.792 -8.826 1.00 98.38 87 CYS A N 1
ATOM 701 C CA . CYS A 1 87 ? 5.197 -4.152 -8.316 1.00 98.38 87 CYS A CA 1
ATOM 702 C C . CYS A 1 87 ? 4.839 -5.181 -9.402 1.00 98.38 87 CYS A C 1
ATOM 704 O O . CYS A 1 87 ? 3.860 -5.001 -10.123 1.00 98.38 87 CYS A O 1
ATOM 706 N N . T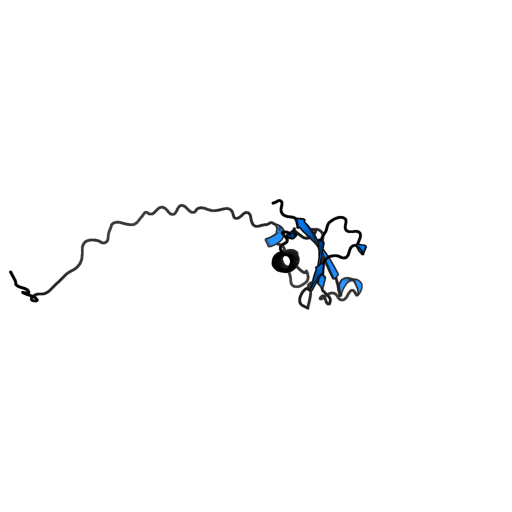HR A 1 88 ? 5.623 -6.256 -9.505 1.00 98.19 88 THR A N 1
ATOM 707 C CA . THR A 1 88 ? 5.395 -7.378 -10.449 1.00 98.19 88 THR A CA 1
ATOM 708 C C . THR A 1 88 ? 4.695 -8.569 -9.801 1.00 98.19 88 THR A C 1
ATOM 710 O O . THR A 1 88 ? 4.354 -9.542 -10.467 1.00 98.19 88 THR A O 1
ATOM 713 N N . VAL A 1 89 ? 4.493 -8.495 -8.490 1.00 98.25 89 VAL A N 1
ATOM 714 C CA . VAL A 1 89 ? 3.797 -9.483 -7.668 1.00 98.25 89 VAL A CA 1
ATOM 715 C C . VAL A 1 89 ? 2.670 -8.781 -6.907 1.00 98.25 89 VAL A C 1
ATOM 717 O O . VAL A 1 89 ? 2.692 -7.552 -6.799 1.00 98.25 89 VAL A O 1
ATOM 720 N N . PRO A 1 90 ? 1.687 -9.513 -6.362 1.00 98.44 90 PRO A N 1
ATOM 721 C CA . PRO A 1 90 ? 0.689 -8.909 -5.492 1.00 98.44 90 PRO A CA 1
ATOM 722 C C . PRO A 1 90 ? 1.340 -8.182 -4.312 1.00 98.44 90 PRO A C 1
ATOM 724 O O . PRO A 1 90 ? 2.322 -8.664 -3.731 1.00 98.44 90 PRO A O 1
ATOM 727 N N . LEU A 1 91 ? 0.778 -7.027 -3.959 1.00 98.75 91 LEU A N 1
ATOM 728 C CA . LEU A 1 91 ? 1.166 -6.318 -2.749 1.00 98.75 91 LEU A CA 1
ATOM 729 C C . LEU A 1 91 ? 0.860 -7.171 -1.521 1.00 98.75 91 LEU A C 1
ATOM 731 O O . LEU A 1 91 ? -0.076 -7.970 -1.495 1.00 98.75 91 LEU A O 1
ATOM 735 N N . LYS A 1 92 ? 1.669 -6.981 -0.488 1.00 98.56 92 LYS A N 1
ATOM 736 C CA . LYS A 1 92 ? 1.473 -7.600 0.816 1.00 98.56 92 LYS A CA 1
ATOM 737 C C . LYS A 1 92 ? 1.262 -6.519 1.856 1.00 98.56 92 LYS A C 1
ATOM 739 O O . LYS A 1 92 ? 1.736 -5.396 1.705 1.00 98.56 92 LYS A O 1
ATOM 744 N N . VAL A 1 93 ? 0.571 -6.879 2.931 1.00 98.56 93 VAL A N 1
ATOM 745 C CA . VAL A 1 93 ? 0.159 -5.920 3.953 1.00 98.56 93 VAL A CA 1
ATOM 746 C C . VAL A 1 93 ? 0.399 -6.489 5.345 1.00 98.56 93 VAL A C 1
ATOM 748 O O . VAL A 1 93 ? 0.166 -7.673 5.588 1.00 98.56 93 VAL A O 1
ATOM 751 N N . LYS A 1 94 ? 0.902 -5.660 6.261 1.00 97.25 94 LYS A N 1
ATOM 752 C CA . LYS A 1 94 ? 1.078 -5.996 7.682 1.00 97.25 94 LYS A CA 1
ATOM 753 C C . LYS A 1 94 ? 0.975 -4.746 8.548 1.00 97.25 94 LYS A C 1
ATOM 755 O O . LYS A 1 94 ? 1.108 -3.634 8.052 1.00 97.25 94 LYS A O 1
ATOM 760 N N . TRP A 1 95 ? 0.806 -4.905 9.856 1.00 96.50 95 TRP A N 1
ATOM 761 C CA . TRP A 1 95 ? 1.010 -3.787 10.778 1.00 96.50 95 TRP A CA 1
ATOM 762 C C . TRP A 1 95 ? 2.450 -3.259 10.676 1.00 96.50 95 TRP A C 1
ATOM 764 O O . TRP A 1 95 ? 3.399 -4.044 10.609 1.00 96.50 95 TRP A O 1
ATOM 774 N N . GLY A 1 96 ? 2.610 -1.934 10.660 1.00 93.12 96 GLY A N 1
ATOM 775 C CA . GLY A 1 96 ? 3.918 -1.286 10.678 1.00 93.12 96 GLY A CA 1
ATOM 776 C C . GLY A 1 96 ? 4.658 -1.596 11.985 1.00 93.12 96 GLY A C 1
ATOM 777 O O . GLY A 1 96 ? 4.067 -1.463 13.062 1.00 93.12 96 GLY A O 1
ATOM 778 N N . PRO A 1 97 ? 5.927 -2.036 11.933 1.00 85.12 97 PRO A N 1
ATOM 779 C CA . PRO A 1 97 ? 6.676 -2.352 13.138 1.00 85.12 97 PRO A CA 1
ATOM 780 C C . PRO A 1 97 ? 7.048 -1.068 13.891 1.00 85.12 97 PRO A C 1
ATOM 782 O O . PRO A 1 97 ? 7.419 -0.060 13.291 1.00 85.12 97 PRO A O 1
ATOM 785 N N . LYS A 1 98 ? 7.020 -1.118 15.229 1.00 76.81 98 LYS A N 1
ATOM 786 C CA . LYS A 1 98 ? 7.429 0.019 16.078 1.00 76.81 98 LYS A CA 1
ATOM 787 C C . LYS A 1 98 ? 8.876 0.461 15.822 1.00 76.81 98 LYS A C 1
ATOM 789 O O . LYS A 1 98 ? 9.199 1.628 16.009 1.00 76.81 98 LYS A O 1
ATOM 794 N N . SER A 1 99 ? 9.733 -0.461 15.379 1.00 74.88 99 SER A N 1
ATOM 795 C CA . SER A 1 99 ? 11.149 -0.208 15.098 1.00 74.88 99 SER A CA 1
ATOM 796 C C . SER A 1 99 ? 11.396 0.774 13.952 1.00 74.88 99 SER A C 1
ATOM 798 O O . SER A 1 99 ? 12.499 1.294 13.855 1.00 74.88 99 SER A O 1
ATOM 800 N N . TYR A 1 100 ? 10.399 1.072 13.111 1.00 76.94 100 TYR A N 1
ATOM 801 C CA . TYR A 1 100 ? 10.550 2.037 12.014 1.00 76.94 100 TYR A CA 1
ATOM 802 C C . TYR A 1 100 ? 10.512 3.501 12.495 1.00 76.94 100 TYR A C 1
ATOM 804 O O . TYR A 1 100 ? 10.558 4.415 11.679 1.00 76.94 100 TYR A O 1
ATOM 812 N N . GLY A 1 101 ? 10.389 3.746 13.807 1.00 75.50 101 GLY A N 1
ATOM 813 C CA . GLY A 1 101 ? 10.369 5.102 14.369 1.00 75.50 101 GLY A CA 1
ATOM 814 C C . GLY A 1 101 ? 9.139 5.919 13.965 1.00 75.50 101 GLY A C 1
ATOM 815 O O . GLY A 1 101 ? 9.118 7.136 14.134 1.00 75.50 101 GLY A O 1
ATOM 816 N N . ILE A 1 102 ? 8.106 5.267 13.424 1.00 77.50 102 ILE A N 1
ATOM 817 C CA . ILE A 1 102 ? 6.879 5.930 12.988 1.00 77.50 102 ILE A CA 1
ATOM 818 C C . ILE A 1 102 ? 6.076 6.298 14.237 1.00 77.50 102 ILE A C 1
ATOM 820 O O . ILE A 1 102 ? 5.627 5.426 14.982 1.00 77.50 102 ILE A O 1
ATOM 824 N N . SER A 1 103 ? 5.888 7.599 14.464 1.00 78.50 103 SER A N 1
ATOM 825 C CA . SER A 1 103 ? 5.152 8.122 15.622 1.00 78.50 103 SER A CA 1
ATOM 826 C C . SER A 1 103 ? 3.665 7.759 15.598 1.00 78.50 103 SER A C 1
ATOM 828 O O . SER A 1 103 ? 3.031 7.646 16.646 1.00 78.50 103 SER A O 1
ATOM 830 N N . GLN A 1 104 ? 3.106 7.553 14.405 1.00 85.12 104 GLN A N 1
ATOM 831 C CA . GLN A 1 104 ? 1.706 7.205 14.195 1.00 85.12 104 GLN A CA 1
ATOM 832 C C . GLN A 1 104 ? 1.542 5.719 13.875 1.00 85.12 104 GLN A C 1
ATOM 834 O O . GLN A 1 104 ? 2.305 5.132 13.101 1.00 85.12 104 GLN A O 1
ATOM 839 N N . LYS A 1 105 ? 0.491 5.102 14.427 1.00 93.19 105 LYS A N 1
ATOM 840 C CA . LYS A 1 105 ? 0.131 3.727 14.074 1.00 93.19 105 LYS A CA 1
ATOM 841 C C . LYS A 1 105 ? -0.141 3.661 12.573 1.00 93.19 105 LYS A C 1
ATOM 843 O O . LYS A 1 105 ? -0.899 4.464 12.044 1.00 93.19 105 LYS A O 1
ATOM 848 N N . SER A 1 106 ? 0.495 2.710 11.902 1.00 96.12 106 SER A N 1
ATOM 849 C CA . SER A 1 106 ? 0.463 2.613 10.446 1.00 96.12 106 SER A CA 1
ATOM 850 C C . SER A 1 106 ? 0.373 1.161 10.002 1.00 96.12 106 SER A C 1
ATOM 852 O O . SER A 1 106 ? 0.756 0.238 10.727 1.00 96.12 106 SER A O 1
ATOM 854 N N . VAL A 1 107 ? -0.119 0.968 8.789 1.00 97.31 107 VAL A N 1
ATOM 855 C CA . VAL A 1 107 ? -0.061 -0.288 8.049 1.00 97.31 107 VAL A CA 1
ATOM 856 C C . VAL A 1 107 ? 1.077 -0.187 7.045 1.00 97.31 107 VAL A C 1
ATOM 858 O O . VAL A 1 107 ? 1.237 0.833 6.389 1.00 97.31 107 VAL A O 1
ATOM 861 N N . LEU A 1 108 ? 1.882 -1.235 6.940 1.00 97.25 108 LEU A N 1
ATOM 862 C CA . LEU A 1 108 ? 2.937 -1.348 5.948 1.00 97.25 108 LEU A CA 1
ATOM 863 C C . LEU A 1 108 ? 2.395 -2.110 4.738 1.00 97.25 108 LEU A C 1
ATOM 865 O O . LEU A 1 108 ? 2.071 -3.296 4.849 1.00 97.25 108 LEU A O 1
ATOM 869 N N . VAL A 1 109 ? 2.318 -1.438 3.596 1.00 98.44 109 VAL A N 1
ATOM 870 C CA . VAL A 1 109 ? 2.025 -2.045 2.295 1.00 98.44 109 VAL A CA 1
ATOM 871 C C . VAL A 1 109 ? 3.345 -2.204 1.563 1.00 98.44 109 VAL A C 1
ATOM 873 O O . VAL A 1 109 ? 4.105 -1.247 1.456 1.00 98.44 109 VAL A O 1
ATOM 876 N N . TYR A 1 110 ? 3.660 -3.407 1.099 1.00 97.94 110 TYR A N 1
ATOM 877 C CA . TYR A 1 110 ? 4.990 -3.697 0.582 1.00 97.94 110 TYR A CA 1
ATOM 878 C C . TYR A 1 110 ? 4.984 -4.604 -0.640 1.00 97.94 110 TYR A C 1
ATOM 880 O O . TYR A 1 110 ? 4.136 -5.484 -0.812 1.00 97.94 110 TYR A O 1
ATOM 888 N N . CYS A 1 111 ? 5.991 -4.387 -1.476 1.00 98.44 111 CYS A N 1
ATOM 889 C CA . CYS A 1 111 ? 6.293 -5.152 -2.665 1.00 98.44 111 CYS A CA 1
ATOM 890 C C . CYS A 1 111 ? 7.597 -5.921 -2.458 1.00 98.44 111 CYS A C 1
ATOM 892 O O . CYS A 1 111 ? 8.621 -5.352 -2.091 1.00 98.44 111 CYS A O 1
ATOM 894 N N . THR A 1 112 ? 7.573 -7.224 -2.735 1.00 97.88 112 THR A N 1
ATOM 895 C CA . THR A 1 112 ? 8.779 -8.071 -2.632 1.00 97.88 112 THR A CA 1
ATOM 896 C C . THR A 1 112 ? 9.559 -8.173 -3.939 1.00 97.88 112 THR A C 1
ATOM 898 O O . THR A 1 112 ? 10.720 -8.570 -3.920 1.00 97.88 112 THR A O 1
ATOM 901 N N . LYS A 1 113 ? 8.932 -7.817 -5.068 1.00 98.06 113 LYS A N 1
ATOM 902 C CA . LYS A 1 113 ? 9.565 -7.802 -6.387 1.00 98.06 113 LYS A CA 1
ATOM 903 C C . LYS A 1 113 ? 8.936 -6.743 -7.290 1.00 98.06 113 LYS A C 1
ATOM 905 O O . LYS A 1 113 ? 7.796 -6.892 -7.737 1.00 98.06 113 LYS A O 1
ATOM 910 N N . SER A 1 114 ? 9.683 -5.694 -7.585 1.00 98.06 114 SER A N 1
ATOM 911 C CA . SER A 1 114 ? 9.297 -4.622 -8.497 1.00 98.06 114 SER A CA 1
ATOM 912 C C . SER A 1 114 ? 9.932 -4.808 -9.877 1.00 98.06 114 SER A C 1
ATOM 914 O O . SER A 1 114 ? 10.763 -5.693 -10.083 1.00 98.06 114 SER A O 1
ATOM 916 N N . ILE A 1 115 ? 9.535 -3.966 -10.830 1.00 97.88 115 ILE A N 1
ATOM 917 C CA . ILE A 1 115 ? 10.161 -3.904 -12.156 1.00 97.88 115 ILE A CA 1
ATOM 918 C C . ILE A 1 115 ? 11.587 -3.321 -12.136 1.00 97.88 115 ILE A C 1
ATOM 920 O O . ILE A 1 115 ? 12.273 -3.354 -13.153 1.00 97.88 115 ILE A O 1
ATOM 924 N N . SER A 1 116 ? 12.022 -2.729 -11.018 1.00 96.50 116 SER A N 1
ATOM 925 C CA . SER A 1 116 ? 13.300 -2.023 -10.940 1.00 96.50 116 SER A CA 1
ATOM 926 C C . SER A 1 116 ? 14.486 -2.979 -11.037 1.00 96.50 116 SER A C 1
ATOM 928 O O . SER A 1 116 ? 14.518 -4.035 -10.403 1.00 96.50 116 SER A O 1
ATOM 930 N N . THR A 1 117 ? 15.514 -2.561 -11.772 1.00 93.44 117 THR A N 1
ATOM 931 C CA . THR A 1 117 ? 16.817 -3.237 -11.811 1.00 93.44 117 THR A CA 1
ATOM 932 C C . THR A 1 117 ? 17.740 -2.799 -10.670 1.00 93.44 117 THR A C 1
ATOM 934 O O . THR A 1 117 ? 18.634 -3.561 -10.299 1.00 93.44 117 THR A O 1
ATOM 937 N N . ASN A 1 118 ? 17.499 -1.629 -10.058 1.00 92.81 118 ASN A N 1
ATOM 938 C CA . ASN A 1 118 ? 18.215 -1.180 -8.861 1.00 92.81 118 ASN A CA 1
ATOM 939 C C . ASN A 1 118 ? 17.878 -2.101 -7.678 1.00 92.81 118 ASN A C 1
ATOM 941 O O . ASN A 1 118 ? 16.711 -2.198 -7.296 1.00 92.81 118 ASN A O 1
ATOM 945 N N . ASN A 1 119 ? 18.907 -2.724 -7.091 1.00 89.25 119 ASN A N 1
ATOM 946 C CA . ASN A 1 119 ? 18.805 -3.631 -5.947 1.00 89.25 119 ASN A CA 1
ATOM 947 C C . ASN A 1 119 ? 18.043 -3.034 -4.756 1.00 89.25 119 ASN A C 1
ATOM 949 O O . ASN A 1 119 ? 17.259 -3.751 -4.143 1.00 89.25 119 ASN A O 1
ATOM 953 N N . GLU A 1 120 ? 18.218 -1.745 -4.471 1.00 89.06 120 GLU A N 1
ATOM 954 C CA . GLU A 1 120 ? 17.541 -1.062 -3.358 1.00 89.06 120 GLU A CA 1
ATOM 955 C C . GLU A 1 120 ? 16.035 -0.913 -3.588 1.00 89.06 120 GLU A C 1
ATOM 957 O O . GLU A 1 120 ? 15.262 -0.866 -2.640 1.00 89.06 120 GLU A O 1
ATOM 962 N N . LEU A 1 121 ? 15.614 -0.874 -4.854 1.00 90.94 121 LEU A N 1
ATOM 963 C CA . LEU A 1 121 ? 14.223 -0.674 -5.256 1.00 90.94 121 LEU A CA 1
ATOM 964 C C . LEU A 1 121 ? 13.572 -1.953 -5.802 1.00 90.94 121 LEU A C 1
ATOM 966 O O . 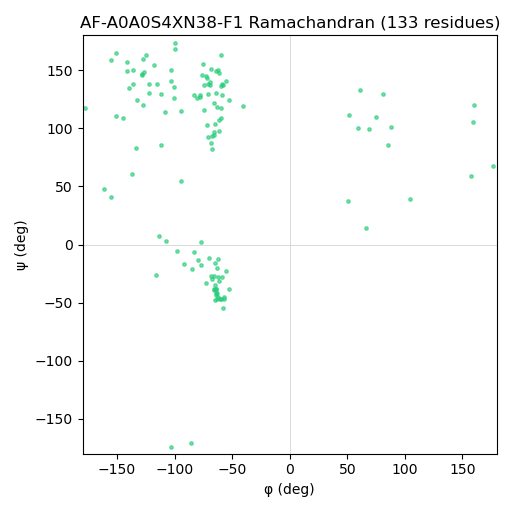LEU A 1 121 ? 12.419 -1.914 -6.238 1.00 90.94 121 LEU A O 1
ATOM 970 N N . LYS A 1 122 ? 14.282 -3.093 -5.792 1.00 94.88 122 LYS A N 1
ATOM 971 C CA . LYS A 1 122 ? 13.728 -4.410 -6.164 1.00 94.88 122 LYS A CA 1
ATOM 972 C C . LYS A 1 122 ? 12.590 -4.822 -5.239 1.00 94.88 122 LYS A C 1
ATOM 974 O O . LYS A 1 122 ? 11.668 -5.497 -5.683 1.00 94.88 122 LYS A O 1
ATOM 979 N N . GLY A 1 123 ? 12.641 -4.399 -3.983 1.00 96.25 123 GLY A N 1
ATOM 980 C CA . GLY A 1 123 ? 11.527 -4.425 -3.048 1.00 96.25 123 GLY A CA 1
ATOM 981 C C . GLY A 1 123 ? 11.340 -3.038 -2.451 1.00 96.25 123 GLY A C 1
ATOM 982 O O . GLY A 1 123 ? 12.244 -2.211 -2.501 1.00 96.25 123 GLY A O 1
ATOM 983 N N . TRP A 1 124 ? 10.158 -2.775 -1.917 1.00 97.19 124 TRP A N 1
ATOM 984 C CA . TRP A 1 124 ? 9.860 -1.515 -1.247 1.00 97.19 124 TRP A CA 1
ATOM 985 C C . TRP A 1 124 ? 8.727 -1.710 -0.256 1.00 97.19 124 TRP A C 1
ATOM 987 O O . TRP A 1 124 ? 7.926 -2.640 -0.382 1.00 97.19 124 TRP A O 1
ATOM 997 N N . ASP A 1 125 ? 8.636 -0.805 0.707 1.00 95.88 125 ASP A N 1
ATOM 998 C CA . ASP A 1 125 ? 7.506 -0.714 1.609 1.00 95.88 125 ASP A CA 1
ATOM 999 C C . ASP A 1 125 ? 7.068 0.737 1.812 1.00 95.88 125 ASP A C 1
ATOM 1001 O O . ASP A 1 125 ? 7.845 1.677 1.658 1.00 95.88 125 ASP A O 1
ATOM 1005 N N . VAL A 1 126 ? 5.773 0.908 2.058 1.00 96.19 126 VAL A N 1
ATOM 1006 C CA . VAL A 1 126 ? 5.112 2.195 2.230 1.00 96.19 126 VAL A CA 1
ATOM 1007 C C . VAL A 1 126 ? 4.243 2.119 3.472 1.00 96.19 126 VAL A C 1
ATOM 1009 O O . VAL A 1 126 ? 3.369 1.257 3.594 1.00 96.19 126 VAL A O 1
ATOM 1012 N N . ALA A 1 127 ? 4.480 3.040 4.401 1.00 96.06 127 ALA A N 1
ATOM 1013 C CA . ALA A 1 127 ? 3.627 3.217 5.561 1.00 96.06 127 ALA A CA 1
ATOM 1014 C C . ALA A 1 127 ? 2.380 4.031 5.188 1.00 96.06 127 ALA A C 1
ATOM 1016 O O . ALA A 1 127 ? 2.477 5.150 4.683 1.00 96.06 127 ALA A O 1
ATOM 1017 N N . VAL A 1 128 ? 1.212 3.470 5.487 1.00 97.06 128 VAL A N 1
ATOM 1018 C CA . VAL A 1 128 ? -0.094 4.121 5.388 1.00 97.06 128 VAL A CA 1
ATOM 1019 C C . VAL A 1 128 ? -0.602 4.380 6.808 1.00 97.06 128 VAL A C 1
ATOM 1021 O O . VAL A 1 128 ? -0.850 3.414 7.543 1.00 97.06 128 VAL A O 1
ATOM 1024 N N . PRO A 1 129 ? -0.733 5.647 7.237 1.00 95.81 129 PRO A N 1
ATOM 1025 C CA . PRO A 1 129 ? -1.208 5.975 8.575 1.00 95.81 129 PRO A CA 1
ATOM 1026 C C . PRO A 1 129 ? -2.625 5.462 8.827 1.00 95.81 129 PRO A C 1
ATOM 1028 O O . PRO A 1 129 ? -3.467 5.429 7.925 1.00 95.81 129 PRO A O 1
ATOM 1031 N N . VAL A 1 130 ? -2.906 5.101 10.079 1.00 96.94 130 VAL A N 1
ATOM 1032 C CA . VAL A 1 130 ? -4.257 4.761 10.524 1.00 96.94 130 VAL A CA 1
ATOM 1033 C C . VAL A 1 130 ? -4.640 5.546 11.764 1.00 96.94 130 VAL A C 1
ATOM 1035 O O . VAL A 1 130 ? -3.823 5.784 12.654 1.00 96.94 130 VAL A O 1
ATOM 1038 N N . ILE A 1 131 ? -5.918 5.895 11.855 1.00 95.81 131 ILE A N 1
ATOM 1039 C CA . ILE A 1 131 ? -6.481 6.584 13.016 1.00 95.81 131 ILE A CA 1
ATOM 1040 C C . ILE A 1 131 ? -7.699 5.828 13.543 1.00 95.81 131 ILE A C 1
ATOM 1042 O O . ILE A 1 131 ? -8.396 5.172 12.763 1.00 95.81 131 ILE A O 1
ATOM 1046 N N . PRO A 1 132 ? -7.967 5.873 14.858 1.00 95.19 132 PRO A N 1
ATOM 1047 C CA . PRO A 1 132 ? -9.213 5.345 15.378 1.00 95.19 132 PRO A CA 1
ATOM 1048 C C . PRO A 1 132 ? -10.351 6.278 14.956 1.00 95.19 132 PRO A C 1
ATOM 1050 O O . PRO A 1 132 ? -10.222 7.501 15.041 1.00 95.19 132 PRO A O 1
ATOM 1053 N N . THR A 1 133 ? -11.488 5.731 14.539 1.00 91.94 133 THR A N 1
ATOM 1054 C CA . THR A 1 133 ? -12.696 6.550 14.404 1.00 91.94 133 THR A CA 1
ATOM 1055 C C . THR A 1 133 ? -13.181 6.900 15.803 1.00 91.94 133 THR A C 1
ATOM 1057 O O . THR A 1 133 ? -13.341 6.000 16.636 1.00 91.94 133 THR A O 1
ATOM 1060 N N . LYS A 1 134 ? -13.439 8.182 16.074 1.00 77.31 134 LYS A N 1
ATOM 1061 C CA . LYS A 1 134 ? -14.138 8.569 17.305 1.00 77.31 134 LYS A CA 1
ATOM 1062 C C . LYS A 1 134 ? -15.501 7.860 17.334 1.00 77.31 134 LYS A C 1
ATOM 1064 O O . LYS A 1 134 ? -16.132 7.717 16.287 1.00 77.31 134 LYS A O 1
ATOM 1069 N N . LYS A 1 135 ? -15.871 7.328 18.503 1.00 56.47 135 LYS A N 1
ATOM 1070 C CA . LYS A 1 135 ? -17.219 6.795 18.735 1.00 56.47 135 LYS A CA 1
ATOM 1071 C C . LYS A 1 135 ? -18.231 7.927 18.724 1.00 56.47 135 LYS A C 1
ATOM 1073 O O . LYS A 1 135 ? -17.857 9.021 19.201 1.00 56.47 135 LYS A O 1
#